Protein AF-A0A3B9I9B7-F1 (afdb_monomer_lite)

Radius of gyration: 15.93 Å; chains: 1; bounding box: 40×24×45 Å

Sequence (69 aa):
MQVIAAVAIAYLLMFSVGITCPIKYITGVSCAGCGMTRAWLGCLRGDIRTAFMYHPLFPLPALLITVFL

pLDDT: mean 71.31, std 6.99, range [54.19, 86.44]

Foldseek 3Di:
DVVVVVVVVVVVVCVVVVPPDVCCVVPVDDPPVNLLVVLVVCVVVVNNVVSCVSPVCNCVVVVVVVVVD

Secondary structure (DSSP, 8-state):
-HHHHHHHHHHHHHHHTT-S-HHHHHHSPPPHHHHHHHHHHHHHTT-HHHHHHH-TTTHHHHHHHHHH-

Structure (mmCIF, N/CA/C/O backbone):
data_AF-A0A3B9I9B7-F1
#
_entry.id   AF-A0A3B9I9B7-F1
#
loop_
_atom_site.group_PDB
_atom_site.id
_atom_site.type_symbol
_atom_site.label_atom_id
_atom_site.label_alt_id
_atom_site.label_comp_id
_atom_site.label_asym_id
_atom_site.label_entity_id
_atom_site.label_seq_id
_atom_site.pdbx_PDB_ins_code
_atom_site.Cartn_x
_atom_site.Cartn_y
_atom_site.Cartn_z
_atom_site.occupancy
_atom_site.B_iso_or_equiv
_atom_site.auth_seq_id
_atom_site.auth_comp_id
_atom_site.auth_asym_id
_atom_site.auth_atom_id
_atom_site.pdbx_PDB_model_num
ATOM 1 N N . MET A 1 1 ? -11.798 -6.601 31.043 1.00 61.84 1 MET A N 1
ATOM 2 C CA . MET A 1 1 ? -12.685 -7.395 30.156 1.00 61.84 1 MET A CA 1
ATOM 3 C C . MET A 1 1 ? -13.527 -6.538 29.199 1.00 61.84 1 MET A C 1
ATOM 5 O O . MET A 1 1 ? -13.734 -6.961 28.074 1.00 61.84 1 MET A O 1
ATOM 9 N N . GLN A 1 2 ? -13.947 -5.321 29.575 1.00 72.69 2 GLN A N 1
ATOM 10 C CA . GLN A 1 2 ? -14.778 -4.442 28.724 1.00 72.69 2 GLN A CA 1
ATOM 11 C C . GLN A 1 2 ? -14.043 -3.846 27.503 1.00 72.69 2 GLN A C 1
ATOM 13 O O . GLN A 1 2 ? -14.614 -3.753 26.422 1.00 72.69 2 GLN A O 1
ATOM 18 N N . VAL A 1 3 ? -12.757 -3.500 27.645 1.00 78.88 3 VAL A N 1
ATOM 19 C CA . VAL A 1 3 ? -11.967 -2.859 26.571 1.00 78.88 3 VAL A CA 1
ATOM 20 C C . VAL A 1 3 ? -11.725 -3.805 25.390 1.00 78.88 3 VAL A C 1
ATOM 22 O O . VAL A 1 3 ? -11.816 -3.404 24.236 1.00 78.88 3 VAL A O 1
ATOM 25 N N . ILE A 1 4 ? -11.481 -5.086 25.675 1.00 83.44 4 ILE A N 1
ATOM 26 C CA . ILE A 1 4 ? -11.219 -6.110 24.652 1.00 83.44 4 ILE A CA 1
ATOM 27 C C . ILE A 1 4 ? -12.470 -6.338 23.797 1.00 83.44 4 ILE A C 1
ATOM 29 O O . ILE A 1 4 ? -12.373 -6.423 22.577 1.00 83.44 4 ILE A O 1
ATOM 33 N N . ALA A 1 5 ? -13.650 -6.369 24.424 1.00 79.19 5 ALA A N 1
ATOM 34 C CA . ALA A 1 5 ? -14.918 -6.494 23.714 1.00 79.19 5 ALA A CA 1
ATOM 35 C C . ALA A 1 5 ? -15.184 -5.280 22.810 1.00 79.19 5 ALA A C 1
ATOM 37 O O . ALA A 1 5 ? -15.566 -5.457 21.659 1.00 79.19 5 ALA A O 1
ATOM 38 N N . ALA A 1 6 ? -14.915 -4.059 23.285 1.00 77.94 6 ALA A N 1
ATOM 39 C CA . ALA A 1 6 ? -15.070 -2.849 22.477 1.00 77.94 6 ALA A CA 1
ATOM 40 C C . ALA A 1 6 ? -14.145 -2.844 21.247 1.00 77.94 6 ALA A C 1
ATOM 42 O O . ALA A 1 6 ? -14.584 -2.519 20.145 1.00 77.94 6 ALA A O 1
ATOM 43 N N . VAL A 1 7 ? -12.888 -3.271 21.411 1.00 78.38 7 VAL A N 1
ATOM 44 C CA . VAL A 1 7 ? -11.934 -3.402 20.299 1.00 78.38 7 VAL A CA 1
ATOM 45 C C . VAL A 1 7 ? -12.387 -4.488 19.321 1.00 78.38 7 VAL A C 1
ATOM 47 O O . VAL A 1 7 ? -12.402 -4.250 18.117 1.00 78.38 7 VAL A O 1
ATOM 50 N N . ALA A 1 8 ? -12.823 -5.649 19.813 1.00 81.31 8 ALA A N 1
ATOM 51 C CA . ALA A 1 8 ? -13.320 -6.731 18.966 1.00 81.31 8 ALA A CA 1
ATOM 52 C C . ALA A 1 8 ? -14.567 -6.320 18.165 1.00 81.31 8 ALA A C 1
ATOM 54 O O . ALA A 1 8 ? -14.654 -6.615 16.976 1.00 81.31 8 ALA A O 1
ATOM 55 N N . ILE A 1 9 ? -15.501 -5.591 18.785 1.00 78.06 9 ILE A N 1
ATOM 56 C CA . ILE A 1 9 ? -16.709 -5.071 18.127 1.00 78.06 9 ILE A CA 1
ATOM 57 C C . ILE A 1 9 ? -16.348 -4.008 17.085 1.00 78.06 9 ILE A C 1
ATOM 59 O O . ILE A 1 9 ? -16.890 -4.039 15.983 1.00 78.06 9 ILE A O 1
ATOM 63 N N . ALA A 1 10 ? -15.404 -3.111 17.386 1.00 73.81 10 ALA A N 1
ATOM 64 C CA . ALA A 1 10 ? -14.906 -2.140 16.415 1.00 73.81 10 ALA A CA 1
ATOM 65 C C . ALA A 1 10 ? -14.273 -2.838 15.198 1.00 73.81 10 ALA A C 1
ATOM 67 O O . ALA A 1 10 ? -14.602 -2.501 14.063 1.00 73.81 10 ALA A O 1
ATOM 68 N N . TYR A 1 11 ? -13.445 -3.865 15.416 1.00 70.50 11 TYR A N 1
ATOM 69 C CA . TYR A 1 11 ? -12.868 -4.670 14.334 1.00 70.50 11 TYR A CA 1
ATOM 70 C C . TYR A 1 11 ? -13.931 -5.442 1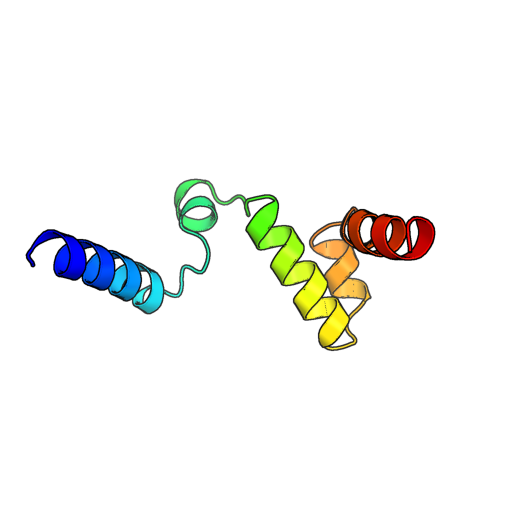3.534 1.00 70.50 11 TYR A C 1
ATOM 72 O O . TYR A 1 11 ? -13.852 -5.482 12.307 1.00 70.50 11 TYR A O 1
ATOM 80 N N . LEU A 1 12 ? -14.946 -6.010 14.193 1.00 71.12 12 LEU A N 1
ATOM 81 C CA . LEU A 1 12 ? -16.059 -6.715 13.542 1.00 71.12 12 LEU A CA 1
ATOM 82 C C . LEU A 1 12 ? -16.930 -5.781 12.695 1.00 71.12 12 LEU A C 1
ATOM 84 O O . LEU A 1 12 ? -17.309 -6.148 11.586 1.00 71.12 12 LEU A O 1
ATOM 88 N N . LEU A 1 13 ? -17.211 -4.570 13.183 1.00 67.00 13 LEU A N 1
ATOM 89 C CA . LEU A 1 13 ? -17.919 -3.532 12.427 1.00 67.00 13 LEU A CA 1
ATOM 90 C C . LEU A 1 13 ? -17.105 -3.065 11.219 1.00 67.00 13 LEU A C 1
ATOM 92 O O . LEU A 1 13 ? -17.644 -2.906 10.130 1.00 67.00 13 LEU A O 1
ATOM 96 N N . MET A 1 14 ? -15.794 -2.886 11.376 1.00 61.06 14 MET A N 1
ATOM 97 C CA . MET A 1 14 ? -14.926 -2.553 10.243 1.00 61.06 14 MET A CA 1
ATOM 98 C C . MET A 1 14 ? -14.895 -3.681 9.202 1.00 61.06 14 MET A C 1
ATOM 100 O O . MET A 1 14 ? -14.882 -3.408 8.002 1.00 61.06 14 MET A O 1
ATOM 104 N N . PHE A 1 15 ? -14.937 -4.940 9.648 1.00 63.34 15 PHE A N 1
ATOM 105 C CA . PHE A 1 15 ? -14.972 -6.109 8.772 1.00 63.34 15 PHE A CA 1
ATOM 106 C C . PHE A 1 15 ? -16.314 -6.257 8.030 1.00 63.34 15 PHE A C 1
ATOM 108 O O . PHE A 1 15 ? -16.318 -6.560 6.837 1.00 63.34 15 PHE A O 1
ATOM 115 N N . SER A 1 16 ? -17.450 -5.996 8.689 1.00 54.19 16 SER 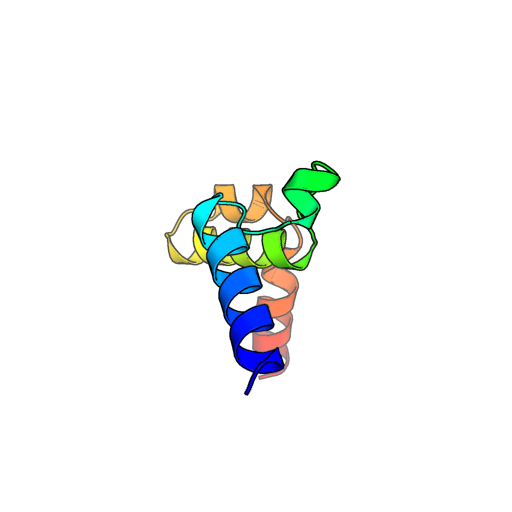A N 1
ATOM 116 C CA . SER A 1 16 ? -18.790 -6.199 8.114 1.00 54.19 16 SER A CA 1
ATOM 117 C C . SER A 1 16 ? -19.177 -5.182 7.038 1.00 54.19 16 SER A C 1
ATOM 119 O O . SER A 1 16 ? -19.922 -5.520 6.122 1.00 54.19 16 SER A O 1
ATOM 121 N N . VAL A 1 17 ? -18.639 -3.961 7.086 1.00 56.72 17 VAL A N 1
ATOM 122 C CA . VAL A 1 17 ? -18.924 -2.921 6.077 1.00 56.72 17 VAL A CA 1
ATOM 123 C C . VAL A 1 17 ? -18.076 -3.118 4.801 1.00 56.72 17 VAL A C 1
ATOM 125 O O . VAL A 1 17 ? -18.179 -2.352 3.848 1.00 56.72 17 VAL A O 1
ATOM 128 N N . GLY A 1 18 ? -17.214 -4.146 4.738 1.00 55.25 18 GLY A N 1
ATOM 129 C CA . GLY A 1 18 ? -16.334 -4.396 3.583 1.00 55.25 18 GLY A CA 1
ATOM 130 C C . GLY A 1 18 ? -15.279 -3.301 3.370 1.00 55.25 18 GLY A C 1
ATOM 131 O O . GLY A 1 18 ? -14.566 -3.276 2.363 1.00 55.25 18 GLY A O 1
ATOM 132 N N . ILE A 1 19 ? -15.160 -2.381 4.331 1.00 54.84 19 ILE A N 1
ATOM 133 C CA . ILE A 1 19 ? -14.198 -1.291 4.329 1.00 54.84 19 ILE A CA 1
ATOM 134 C C . ILE A 1 19 ? -12.872 -1.869 4.815 1.00 54.84 19 ILE A C 1
ATOM 136 O O . ILE A 1 19 ? -12.532 -1.837 5.991 1.00 54.84 19 ILE A O 1
ATOM 140 N N . THR A 1 20 ? -12.060 -2.352 3.876 1.00 60.09 20 THR A N 1
ATOM 141 C CA . THR A 1 20 ? -10.681 -2.770 4.179 1.00 60.09 20 THR A CA 1
ATOM 142 C C . THR A 1 20 ? -9.801 -1.602 4.649 1.00 60.09 20 THR A C 1
ATOM 144 O O . THR A 1 20 ? -8.644 -1.809 4.994 1.00 60.09 20 THR A O 1
ATOM 147 N N . CYS A 1 21 ? -10.284 -0.356 4.558 1.00 65.62 21 CYS A N 1
ATOM 148 C CA . CYS A 1 21 ? -9.523 0.845 4.881 1.00 65.62 21 CYS A CA 1
ATOM 149 C C . CYS A 1 21 ? -10.484 2.007 5.234 1.00 65.62 21 CYS A C 1
ATOM 151 O O . CYS A 1 21 ? -11.037 2.611 4.311 1.00 65.62 21 CYS A O 1
ATOM 153 N N . PRO A 1 22 ? -10.692 2.357 6.521 1.00 65.50 22 PRO A N 1
ATOM 154 C CA . PRO A 1 22 ? -11.602 3.441 6.940 1.00 65.50 22 PRO A CA 1
ATOM 155 C C . PRO A 1 22 ? -11.219 4.793 6.329 1.00 65.50 22 PRO A C 1
ATOM 157 O O . PRO A 1 22 ? -12.080 5.601 5.999 1.00 65.50 22 PRO A O 1
ATOM 160 N N . ILE A 1 23 ? -9.923 4.990 6.074 1.00 64.81 23 ILE A N 1
ATOM 161 C CA . ILE A 1 23 ? -9.380 6.166 5.391 1.00 64.81 23 ILE A CA 1
ATOM 162 C C . ILE A 1 23 ? -9.974 6.288 3.983 1.00 64.81 23 ILE A C 1
ATOM 164 O O . ILE A 1 23 ? -10.476 7.345 3.640 1.00 64.81 23 ILE A O 1
ATOM 168 N N . LYS A 1 24 ? -10.034 5.201 3.201 1.00 67.12 24 LYS A N 1
ATOM 169 C CA . LYS A 1 24 ? -10.617 5.233 1.847 1.00 67.12 24 LYS A CA 1
ATOM 170 C C . LYS A 1 24 ? -12.101 5.598 1.872 1.00 67.12 24 LYS A C 1
ATOM 172 O O . LYS A 1 24 ? -12.569 6.255 0.953 1.00 67.12 24 LYS A O 1
ATOM 177 N N . TYR A 1 25 ? -12.828 5.163 2.897 1.00 67.12 25 TYR A N 1
ATOM 178 C CA . TYR A 1 25 ? -14.249 5.473 3.024 1.00 67.12 25 TYR A CA 1
ATOM 179 C C . TYR A 1 25 ? -14.490 6.943 3.395 1.00 67.12 25 TYR A C 1
ATOM 181 O O . TYR A 1 25 ? -15.389 7.567 2.847 1.00 67.12 25 TYR A O 1
ATOM 189 N N . ILE A 1 26 ? -13.661 7.509 4.278 1.00 71.75 26 ILE A N 1
ATOM 190 C CA . ILE A 1 26 ? -13.817 8.891 4.757 1.00 71.75 26 ILE A CA 1
ATOM 191 C C . ILE A 1 26 ? -13.218 9.910 3.775 1.00 71.75 26 ILE A C 1
ATOM 193 O O . ILE A 1 26 ? -13.801 10.967 3.563 1.00 71.75 26 ILE A O 1
ATOM 197 N N . THR A 1 27 ? -12.061 9.618 3.172 1.00 68.12 27 THR A N 1
ATOM 198 C CA . THR A 1 27 ? -11.317 10.575 2.331 1.00 68.12 27 THR A CA 1
ATOM 199 C C . THR A 1 27 ? -11.346 10.246 0.841 1.00 68.12 27 THR A C 1
ATOM 201 O O . THR A 1 27 ? -10.838 11.023 0.040 1.00 68.12 27 THR A O 1
ATOM 204 N N . GLY A 1 28 ? -11.876 9.087 0.439 1.00 68.25 28 GLY A N 1
ATOM 205 C CA . GLY A 1 28 ? -11.804 8.602 -0.946 1.00 68.25 28 GLY A CA 1
ATOM 206 C C . GLY A 1 28 ? -10.405 8.134 -1.373 1.00 68.25 28 GLY A C 1
ATOM 207 O O . GLY A 1 28 ? -10.259 7.500 -2.419 1.00 68.25 28 GLY A O 1
ATOM 208 N N . VAL A 1 29 ? -9.371 8.378 -0.559 1.00 66.06 29 VAL A N 1
ATOM 209 C CA . VAL A 1 29 ? -7.973 8.073 -0.879 1.00 66.06 29 VAL A CA 1
ATOM 210 C C . VAL A 1 29 ? -7.543 6.784 -0.184 1.00 66.06 29 VAL A C 1
ATOM 212 O O . VAL A 1 29 ? -7.724 6.588 1.017 1.00 66.06 29 VAL A O 1
ATOM 215 N N . SER A 1 30 ? -6.935 5.874 -0.944 1.00 66.12 30 SER A N 1
ATOM 216 C CA . SER A 1 30 ? -6.279 4.707 -0.348 1.00 66.12 30 SER A CA 1
ATOM 217 C C . SER A 1 30 ? -5.023 5.166 0.385 1.00 66.12 30 SER A C 1
ATOM 219 O O . SER A 1 30 ? -4.166 5.789 -0.233 1.00 66.12 30 SER A O 1
ATOM 221 N N . CYS A 1 31 ? -4.879 4.849 1.675 1.00 69.31 31 CYS A N 1
ATOM 222 C CA . CYS A 1 31 ? -3.621 5.130 2.367 1.00 69.31 31 CYS A CA 1
ATOM 223 C C . CYS A 1 31 ? -2.458 4.366 1.708 1.00 69.31 31 CYS A C 1
ATOM 225 O O . CYS A 1 31 ? -2.673 3.315 1.091 1.00 69.31 31 CYS A O 1
ATOM 227 N N . ALA A 1 32 ? -1.231 4.878 1.856 1.00 65.56 32 ALA A N 1
ATOM 228 C CA . ALA A 1 32 ? -0.032 4.284 1.254 1.00 65.56 32 ALA A CA 1
ATOM 229 C C . ALA A 1 32 ? 0.125 2.790 1.607 1.00 65.56 32 ALA A C 1
ATOM 231 O O . ALA A 1 32 ? 0.471 1.987 0.744 1.00 65.56 32 ALA A O 1
ATOM 232 N N . GLY A 1 33 ? -0.248 2.399 2.833 1.00 68.25 33 GLY A N 1
ATOM 233 C CA . GLY A 1 33 ? -0.273 1.000 3.270 1.00 68.25 33 GLY A CA 1
ATOM 234 C C . GLY A 1 33 ? -1.294 0.1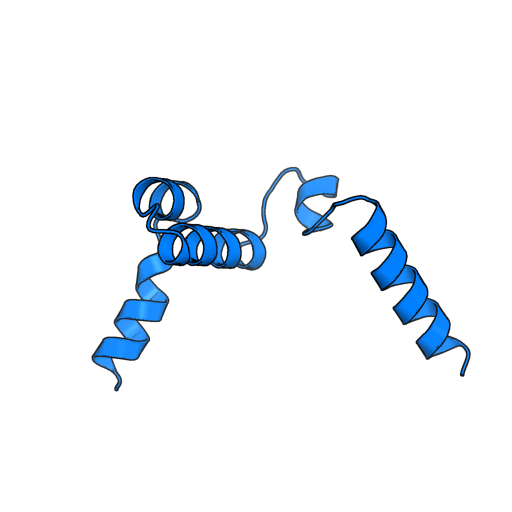45 2.511 1.00 68.25 33 GLY A C 1
ATOM 235 O O . GLY A 1 33 ? -0.919 -0.829 1.866 1.00 68.25 33 GLY A O 1
ATOM 236 N N . CYS A 1 34 ? -2.575 0.535 2.501 1.00 69.06 34 CYS A N 1
ATOM 237 C CA . CYS A 1 34 ? -3.633 -0.200 1.789 1.00 69.06 34 CYS A CA 1
ATOM 238 C C . CYS A 1 34 ? -3.380 -0.280 0.267 1.00 69.06 34 CYS A C 1
ATOM 240 O O . CYS A 1 34 ? -3.786 -1.252 -0.373 1.00 69.06 34 CYS A O 1
ATOM 242 N N . GLY A 1 35 ? -2.741 0.739 -0.327 1.00 70.88 35 GLY A N 1
ATOM 243 C CA . GLY A 1 35 ? -2.322 0.742 -1.734 1.00 70.88 35 GLY A CA 1
ATOM 244 C C . GLY A 1 35 ? -1.187 -0.245 -2.013 1.00 70.88 35 GLY A C 1
ATOM 245 O O . GLY A 1 35 ? -1.291 -1.044 -2.943 1.00 70.88 35 GLY A O 1
ATOM 246 N N . MET A 1 36 ? -0.158 -0.259 -1.163 1.00 71.88 36 MET A N 1
ATOM 247 C CA . MET A 1 36 ? 0.978 -1.174 -1.281 1.00 71.88 36 MET A CA 1
ATOM 248 C C . MET A 1 36 ? 0.560 -2.637 -1.079 1.00 71.88 36 MET A C 1
ATOM 250 O O . MET A 1 36 ? 0.923 -3.484 -1.891 1.00 71.88 36 MET A O 1
ATOM 254 N N . THR A 1 37 ? -0.285 -2.944 -0.087 1.00 73.25 37 THR A N 1
ATOM 255 C CA . THR A 1 37 ? -0.796 -4.313 0.120 1.00 73.25 37 THR A CA 1
ATOM 256 C C . THR A 1 37 ? -1.611 -4.808 -1.080 1.00 73.25 37 THR A C 1
ATOM 258 O O . THR A 1 37 ? -1.463 -5.957 -1.487 1.00 73.25 37 THR A O 1
ATOM 261 N N . ARG A 1 38 ? -2.434 -3.946 -1.699 1.00 72.38 38 ARG A N 1
ATOM 262 C CA . ARG A 1 38 ? -3.184 -4.294 -2.920 1.00 72.38 38 ARG A CA 1
ATOM 263 C C . ARG A 1 38 ? -2.286 -4.484 -4.141 1.00 72.38 38 ARG A C 1
ATOM 265 O O . ARG A 1 38 ? -2.542 -5.398 -4.920 1.00 72.38 38 ARG A O 1
ATOM 272 N N . ALA A 1 39 ? -1.242 -3.670 -4.290 1.00 76.44 39 ALA A N 1
ATOM 273 C CA . ALA A 1 39 ? -0.266 -3.825 -5.365 1.00 76.44 39 ALA A CA 1
ATOM 274 C C . ALA A 1 39 ? 0.483 -5.164 -5.251 1.00 76.44 39 ALA A C 1
ATOM 276 O O . ALA A 1 39 ? 0.548 -5.921 -6.217 1.00 76.44 39 ALA A O 1
ATOM 277 N N . TRP A 1 40 ? 0.947 -5.513 -4.047 1.00 71.50 40 TRP A N 1
ATOM 278 C CA . TRP A 1 40 ? 1.582 -6.806 -3.778 1.00 71.50 40 TRP A CA 1
ATOM 279 C C . TRP A 1 40 ? 0.625 -7.985 -3.983 1.00 71.50 40 TRP A C 1
ATOM 281 O O . TRP A 1 40 ? 1.009 -8.964 -4.614 1.00 71.50 40 TRP A O 1
ATOM 291 N N . LEU A 1 41 ? -0.633 -7.887 -3.536 1.00 77.38 41 LEU A N 1
ATOM 292 C CA . LEU A 1 41 ? -1.664 -8.902 -3.804 1.00 77.38 41 LEU A CA 1
ATOM 293 C C . LEU A 1 41 ? -1.918 -9.099 -5.308 1.00 77.38 41 LEU A C 1
ATOM 295 O O . LEU A 1 41 ? -2.092 -10.234 -5.745 1.00 77.38 41 LEU A O 1
ATOM 299 N N . GLY A 1 42 ? -1.926 -8.021 -6.099 1.00 76.00 42 GLY A N 1
ATOM 300 C CA . GLY A 1 42 ? -2.008 -8.089 -7.562 1.00 76.00 42 GLY A CA 1
ATOM 301 C C . GLY A 1 42 ? -0.796 -8.794 -8.173 1.00 76.00 42 GLY A C 1
ATOM 302 O O . GLY A 1 42 ? -0.959 -9.702 -8.985 1.00 76.00 42 GLY A O 1
ATOM 303 N N . CYS A 1 43 ? 0.408 -8.465 -7.698 1.00 75.44 43 CYS A N 1
ATOM 304 C CA . CYS A 1 43 ? 1.644 -9.122 -8.120 1.00 75.44 43 CYS A CA 1
ATOM 305 C C . CYS A 1 43 ? 1.654 -10.625 -7.780 1.00 75.44 43 CYS A C 1
ATOM 307 O O . CYS A 1 43 ? 2.001 -11.440 -8.630 1.00 75.44 43 CYS A O 1
AT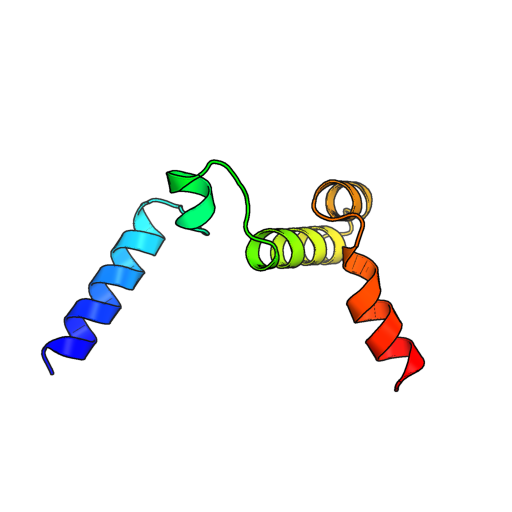OM 309 N N . LEU A 1 44 ? 1.216 -11.007 -6.574 1.00 75.94 44 LEU A N 1
ATOM 310 C CA . LEU A 1 44 ? 1.077 -12.405 -6.132 1.00 75.94 44 LEU A CA 1
ATOM 311 C C . LEU A 1 44 ? 0.040 -13.189 -6.949 1.00 75.94 44 LEU A C 1
ATOM 313 O O . LEU A 1 44 ? 0.163 -14.401 -7.095 1.00 75.94 44 LEU A O 1
ATOM 317 N N . ARG A 1 45 ? -0.968 -12.509 -7.504 1.00 81.38 45 ARG A N 1
ATOM 318 C CA . ARG A 1 45 ? -1.950 -13.100 -8.426 1.00 81.38 45 ARG A CA 1
ATOM 319 C C . ARG A 1 45 ? -1.458 -13.170 -9.879 1.00 81.38 45 ARG A C 1
ATOM 321 O O . ARG A 1 45 ? -2.219 -13.597 -10.740 1.00 81.38 45 ARG A O 1
ATOM 328 N N . GLY A 1 46 ? -0.217 -12.761 -10.158 1.00 79.50 46 GLY A N 1
ATOM 329 C CA . GLY A 1 46 ? 0.360 -12.716 -11.506 1.00 79.50 46 GLY A CA 1
ATOM 330 C C . GLY A 1 46 ? -0.077 -11.505 -12.337 1.00 79.50 46 GLY A C 1
ATOM 331 O O . GLY A 1 46 ? 0.305 -11.381 -13.499 1.00 79.50 46 GLY A O 1
ATOM 332 N N . ASP A 1 47 ? -0.845 -10.583 -11.754 1.00 78.25 47 ASP A N 1
ATOM 333 C CA . ASP A 1 47 ? -1.362 -9.398 -12.432 1.00 78.25 47 ASP A CA 1
ATOM 334 C C . ASP A 1 47 ? -0.468 -8.179 -12.159 1.00 78.25 47 ASP A C 1
ATOM 336 O O . ASP A 1 47 ? -0.770 -7.265 -11.381 1.00 78.25 47 ASP A O 1
ATOM 340 N N . ILE A 1 48 ? 0.697 -8.200 -12.809 1.00 71.94 48 ILE A N 1
ATOM 341 C CA . ILE A 1 48 ? 1.743 -7.183 -12.662 1.00 71.94 48 ILE A CA 1
ATOM 342 C C . ILE A 1 48 ? 1.258 -5.812 -13.164 1.00 71.94 48 ILE A C 1
ATOM 344 O O . ILE A 1 48 ? 1.611 -4.784 -12.589 1.00 71.94 48 ILE A O 1
ATOM 348 N N . ARG A 1 49 ? 0.394 -5.769 -14.191 1.00 72.06 49 ARG A N 1
ATOM 349 C CA . ARG A 1 49 ? -0.161 -4.504 -14.714 1.00 72.06 49 ARG A CA 1
ATOM 350 C C . ARG A 1 49 ? -0.967 -3.782 -13.646 1.00 72.06 49 ARG A C 1
ATOM 352 O O . ARG A 1 49 ? -0.795 -2.580 -13.443 1.00 72.06 49 ARG A O 1
ATOM 359 N N . THR A 1 50 ? -1.810 -4.524 -12.941 1.00 68.06 50 THR A N 1
ATOM 360 C CA . THR A 1 50 ? -2.667 -3.950 -11.909 1.00 68.06 50 THR A CA 1
ATOM 361 C C . THR A 1 50 ? -1.847 -3.557 -10.675 1.00 68.06 50 THR A C 1
ATOM 363 O O . THR A 1 50 ? -2.121 -2.527 -10.059 1.00 68.06 50 THR A O 1
ATOM 366 N N . ALA A 1 51 ? -0.760 -4.279 -10.372 1.00 67.25 51 ALA A N 1
ATOM 367 C CA . ALA A 1 51 ? 0.193 -3.902 -9.323 1.00 67.25 51 ALA A CA 1
ATOM 368 C C . ALA A 1 51 ? 0.852 -2.526 -9.564 1.00 67.25 51 ALA A C 1
ATOM 370 O O . ALA A 1 51 ? 0.868 -1.691 -8.656 1.00 67.25 51 ALA A O 1
ATOM 371 N N . PHE A 1 52 ? 1.316 -2.248 -10.791 1.00 69.50 52 PHE A N 1
ATOM 372 C CA . PHE A 1 52 ? 1.901 -0.945 -11.154 1.00 69.50 52 PHE A CA 1
ATOM 373 C C . PHE A 1 52 ? 0.883 0.202 -11.145 1.00 69.50 52 PHE A C 1
ATOM 375 O O . PHE A 1 52 ? 1.230 1.320 -10.767 1.00 69.50 52 PHE A O 1
ATOM 382 N N . MET A 1 53 ? -0.373 -0.070 -11.514 1.00 69.50 53 MET A N 1
ATOM 383 C CA . MET A 1 53 ? -1.454 0.925 -11.481 1.00 69.50 53 MET A CA 1
ATOM 384 C C . MET A 1 53 ? -1.841 1.326 -10.052 1.00 69.50 53 MET A C 1
ATOM 386 O O . MET A 1 53 ? -2.195 2.479 -9.811 1.00 69.50 53 MET A O 1
ATOM 390 N N . TYR A 1 54 ? -1.770 0.399 -9.088 1.00 66.94 54 TYR A N 1
ATOM 391 C CA . TYR A 1 54 ? -2.096 0.698 -7.689 1.00 66.94 54 TYR A CA 1
ATOM 392 C C . TYR A 1 54 ? -1.004 1.482 -6.966 1.00 66.94 54 TYR A C 1
ATOM 394 O O . TYR A 1 54 ? -1.312 2.358 -6.153 1.00 66.94 54 TYR A O 1
ATOM 402 N N . HIS A 1 55 ? 0.262 1.156 -7.215 1.00 70.62 55 HIS A N 1
ATOM 403 C CA . HIS A 1 55 ? 1.370 1.913 -6.659 1.00 70.62 55 HIS A CA 1
ATOM 404 C C . HIS A 1 55 ? 2.601 1.746 -7.560 1.00 70.62 55 HIS A C 1
ATOM 406 O O . HIS A 1 55 ? 3.231 0.691 -7.526 1.00 70.62 55 HIS A O 1
ATOM 412 N N . PRO A 1 56 ? 3.010 2.766 -8.334 1.00 66.19 56 PRO A N 1
ATOM 413 C CA . PRO A 1 56 ? 4.189 2.652 -9.200 1.00 66.19 56 PRO A CA 1
ATOM 414 C C . PRO A 1 56 ? 5.476 2.398 -8.395 1.00 66.19 56 PRO A C 1
ATOM 416 O O . PRO A 1 56 ? 6.458 1.886 -8.922 1.00 66.19 56 PRO A O 1
ATOM 419 N N . LEU A 1 57 ? 5.440 2.705 -7.094 1.00 67.94 57 LEU A N 1
ATOM 420 C CA . LEU A 1 57 ? 6.513 2.512 -6.126 1.00 67.94 57 LEU A CA 1
ATOM 421 C C . LEU A 1 57 ? 6.491 1.138 -5.421 1.00 67.94 57 LEU A C 1
ATOM 423 O O . LEU A 1 57 ? 7.309 0.901 -4.536 1.00 67.94 57 LEU A O 1
ATOM 427 N N . PHE A 1 58 ? 5.585 0.215 -5.780 1.00 70.62 58 PHE A N 1
ATOM 428 C CA . PHE A 1 58 ? 5.517 -1.1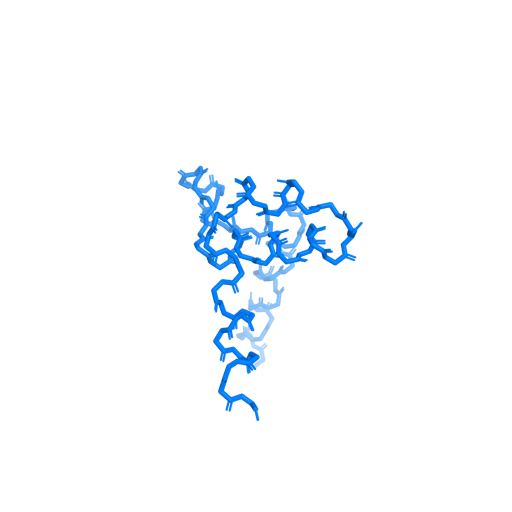14 -5.150 1.00 70.62 58 PHE A CA 1
ATOM 429 C C . PHE A 1 58 ? 6.803 -1.971 -5.244 1.00 70.62 58 PHE A C 1
ATOM 431 O O . PHE A 1 58 ? 7.056 -2.695 -4.276 1.00 70.62 58 PHE A O 1
ATOM 438 N N . PRO A 1 59 ? 7.637 -1.910 -6.310 1.00 71.88 59 PRO A N 1
ATOM 439 C CA . PRO A 1 59 ? 8.810 -2.778 -6.400 1.00 71.88 59 PRO A CA 1
ATOM 440 C C . PRO A 1 59 ? 9.995 -2.275 -5.569 1.00 71.88 59 PRO A C 1
ATOM 442 O O . PRO A 1 59 ? 10.916 -3.040 -5.326 1.00 71.88 59 PRO A O 1
ATOM 445 N N . LEU A 1 60 ? 9.990 -1.024 -5.098 1.00 77.06 60 LEU A N 1
ATOM 446 C CA . LEU A 1 60 ? 11.094 -0.447 -4.321 1.00 77.06 60 LEU A CA 1
ATOM 447 C C . LEU A 1 60 ? 11.416 -1.201 -3.021 1.00 77.06 60 LEU A C 1
ATOM 449 O O . LEU A 1 60 ? 12.584 -1.526 -2.824 1.00 77.06 60 LEU A O 1
ATOM 453 N N . PRO A 1 61 ? 10.445 -1.538 -2.150 1.00 74.38 61 PRO A N 1
ATOM 454 C CA . PRO A 1 61 ? 10.732 -2.366 -0.979 1.00 74.38 61 PRO A CA 1
ATOM 455 C C . PRO A 1 61 ? 11.204 -3.779 -1.352 1.00 74.38 61 PRO A C 1
ATOM 457 O O . PRO A 1 61 ? 12.097 -4.295 -0.691 1.00 74.38 61 PRO A O 1
ATOM 460 N N . ALA A 1 62 ? 10.675 -4.386 -2.423 1.00 73.25 62 ALA A N 1
ATOM 461 C CA . ALA A 1 62 ? 11.166 -5.681 -2.907 1.00 73.25 62 ALA A CA 1
ATOM 462 C C . ALA A 1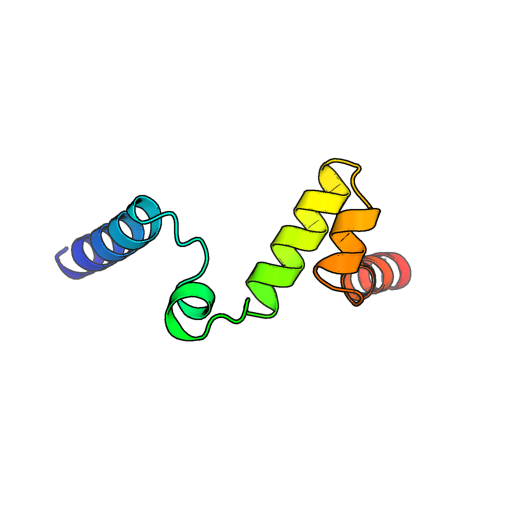 62 ? 12.630 -5.591 -3.365 1.00 73.25 62 ALA A C 1
ATOM 464 O O . ALA A 1 62 ? 13.450 -6.420 -2.985 1.00 73.25 62 ALA A O 1
ATOM 465 N N . LEU A 1 63 ? 12.954 -4.549 -4.135 1.00 77.81 63 LEU A N 1
ATOM 466 C CA . LEU A 1 63 ? 14.281 -4.292 -4.681 1.00 77.81 63 LEU A CA 1
ATOM 467 C C . LEU A 1 63 ? 15.299 -4.010 -3.571 1.00 77.81 63 LEU A C 1
ATOM 469 O O . LEU A 1 63 ? 16.393 -4.565 -3.588 1.00 77.81 63 LEU A O 1
ATOM 473 N N . LEU A 1 64 ? 14.925 -3.198 -2.578 1.00 81.88 64 LEU A N 1
ATOM 474 C CA . LEU A 1 64 ? 15.754 -2.944 -1.401 1.00 81.88 64 LEU A CA 1
ATOM 475 C C . LEU A 1 64 ? 16.065 -4.238 -0.650 1.00 81.88 64 LEU A C 1
ATOM 477 O O . LEU A 1 64 ? 17.224 -4.466 -0.329 1.00 81.88 64 LEU A O 1
ATOM 481 N N . ILE A 1 65 ? 15.067 -5.099 -0.430 1.00 81.56 65 ILE A N 1
ATOM 482 C CA . ILE A 1 65 ? 15.278 -6.402 0.215 1.00 81.56 65 ILE A CA 1
ATOM 483 C C . ILE A 1 65 ? 16.228 -7.272 -0.618 1.00 81.56 65 ILE A C 1
ATOM 485 O O . ILE A 1 65 ? 17.141 -7.854 -0.053 1.00 81.56 65 ILE A O 1
ATOM 489 N N . THR A 1 66 ? 16.068 -7.338 -1.944 1.00 77.50 66 THR A N 1
ATOM 490 C CA . THR A 1 66 ? 16.955 -8.149 -2.801 1.00 77.50 66 THR A CA 1
ATOM 491 C C . THR A 1 66 ? 18.378 -7.612 -2.930 1.00 77.50 66 THR A C 1
ATOM 493 O O . THR A 1 66 ? 19.272 -8.383 -3.241 1.00 77.50 66 THR A O 1
ATOM 496 N N . VAL A 1 67 ? 18.593 -6.304 -2.757 1.00 86.44 67 VAL A N 1
ATOM 497 C CA . VAL A 1 67 ? 19.925 -5.681 -2.866 1.00 86.44 67 VAL A CA 1
ATOM 498 C C . VAL A 1 67 ? 20.673 -5.714 -1.530 1.00 86.44 67 VAL A C 1
ATOM 500 O O . VAL A 1 67 ? 21.899 -5.757 -1.528 1.00 86.44 67 VAL A O 1
ATOM 503 N N . PHE A 1 68 ? 19.957 -5.667 -0.401 1.00 83.00 68 PHE A N 1
ATOM 504 C CA . PHE A 1 68 ? 20.551 -5.720 0.941 1.00 83.00 68 PHE A CA 1
ATOM 505 C C . PHE A 1 68 ? 20.726 -7.138 1.507 1.00 83.00 68 PHE A C 1
ATOM 507 O O . PHE A 1 68 ? 21.410 -7.276 2.522 1.00 83.00 68 PHE A O 1
ATOM 514 N N . LEU A 1 69 ? 20.093 -8.153 0.909 1.00 72.25 69 LEU A N 1
ATOM 515 C CA . LEU A 1 69 ? 20.246 -9.570 1.264 1.00 72.25 69 LEU A CA 1
ATOM 516 C C . LEU A 1 69 ? 21.424 -10.198 0.512 1.00 72.25 69 LEU A C 1
ATOM 518 O O . LEU A 1 69 ? 22.210 -10.910 1.173 1.00 72.25 69 LEU A O 1
#